Protein AF-A0A2W5AT85-F1 (afdb_monomer)

Secondary structure (DSSP, 8-state):
----S-HHHHHHHHHHHHHHHHHHHHHHHHHHHHHHHHHHHH--THHHHHHHHHHHHHHHHHHHHHHHHHHHHHHHHHHHHHHHHHHHHHHHHHS--

Organism: NCBI:txid43771

Nearest PDB structures (foldseek):
  6wa9-assembly1_N  TM=6.788E-01  e=8.605E-02  Chlamydia pneumoniae
  5j0k-assembly1_A  TM=7.301E-01  e=6.318E-01  synthetic cons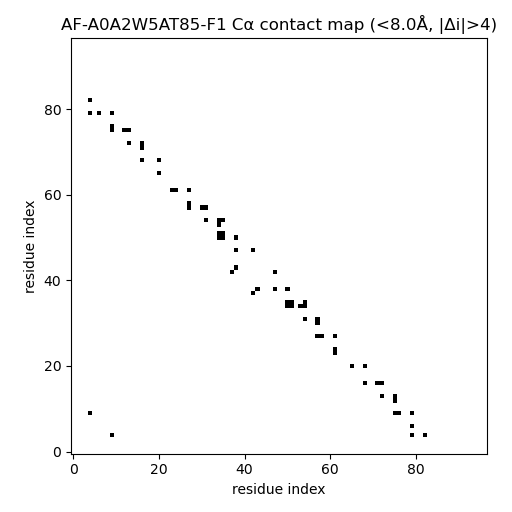truct
  6b87-assembly1_A-2  TM=6.054E-01  e=2.011E+00  synthetic construct

pLDDT: mean 76.64, std 12.98, range [38.84, 91.44]

Structure (mmCIF, N/CA/C/O backbone):
data_AF-A0A2W5AT85-F1
#
_entry.id   AF-A0A2W5AT85-F1
#
loop_
_atom_site.group_PDB
_atom_site.id
_atom_site.type_symbol
_atom_site.label_atom_id
_atom_site.label_alt_id
_atom_site.label_comp_id
_atom_site.label_asym_id
_atom_site.label_entity_id
_atom_site.label_seq_id
_atom_site.pdbx_PDB_ins_code
_atom_site.Cartn_x
_atom_site.Cartn_y
_atom_site.Cartn_z
_atom_site.occupancy
_atom_site.B_iso_or_equiv
_atom_site.auth_seq_id
_atom_site.auth_comp_id
_atom_site.auth_asym_id
_atom_site.auth_atom_id
_atom_site.pdbx_PDB_model_num
ATOM 1 N N . MET A 1 1 ? 24.797 12.644 -26.470 1.00 38.84 1 MET A N 1
ATOM 2 C CA . MET A 1 1 ? 24.939 11.494 -25.555 1.00 38.84 1 MET A CA 1
ATOM 3 C C . MET A 1 1 ? 23.998 11.728 -24.384 1.00 38.84 1 MET A C 1
ATOM 5 O O . MET A 1 1 ? 24.442 12.106 -23.311 1.00 38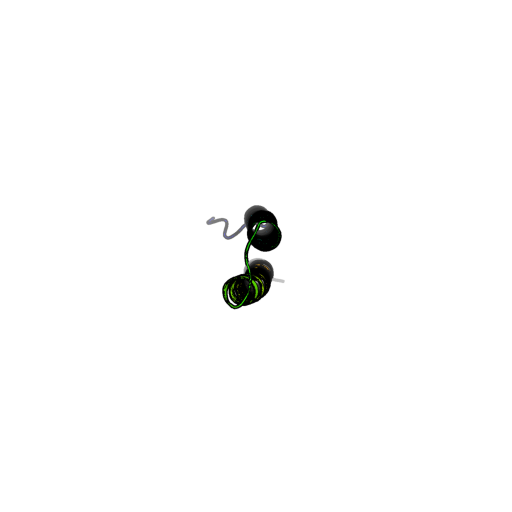.84 1 MET A O 1
ATOM 9 N N . ALA A 1 2 ? 22.686 11.644 -24.617 1.00 40.38 2 ALA A N 1
ATOM 10 C CA . ALA A 1 2 ? 21.741 11.614 -23.509 1.00 40.38 2 ALA A CA 1
ATOM 11 C C . ALA A 1 2 ? 21.804 10.183 -22.982 1.00 40.38 2 ALA A C 1
ATOM 13 O O . ALA A 1 2 ? 21.358 9.272 -23.672 1.00 40.38 2 ALA A O 1
ATOM 14 N N . SER A 1 3 ? 22.472 9.975 -21.847 1.00 48.09 3 SER A N 1
ATOM 15 C CA . SER A 1 3 ? 22.461 8.690 -21.154 1.00 48.09 3 SER A CA 1
ATOM 16 C C . SER A 1 3 ? 21.043 8.474 -20.637 1.00 48.09 3 SER A C 1
ATOM 18 O O . SER A 1 3 ? 20.689 8.918 -19.543 1.00 48.09 3 SER A O 1
ATOM 20 N N . GLY A 1 4 ? 20.208 7.896 -21.499 1.00 52.03 4 GLY A N 1
ATOM 21 C CA . GLY A 1 4 ? 18.913 7.368 -21.123 1.00 52.03 4 GLY A CA 1
ATOM 22 C C . GLY A 1 4 ? 19.115 6.342 -20.018 1.00 52.03 4 GLY A C 1
ATOM 23 O O . GLY A 1 4 ? 20.104 5.618 -20.030 1.00 52.03 4 GLY A O 1
ATOM 24 N N . PHE A 1 5 ? 18.237 6.412 -19.021 1.00 62.69 5 PHE A N 1
ATOM 25 C CA . PHE A 1 5 ? 18.024 5.431 -17.961 1.00 62.69 5 PHE A CA 1
ATOM 26 C C . PHE A 1 5 ? 19.176 4.430 -17.749 1.00 62.69 5 PHE A C 1
ATOM 28 O O . PHE A 1 5 ? 19.220 3.356 -18.345 1.00 62.69 5 PHE A O 1
ATOM 35 N N . THR A 1 6 ? 20.143 4.808 -16.914 1.00 69.62 6 THR A N 1
ATOM 36 C CA . THR A 1 6 ? 21.240 3.913 -16.540 1.00 69.62 6 THR A CA 1
ATOM 37 C C . THR A 1 6 ? 20.718 2.839 -15.588 1.00 69.62 6 THR A C 1
ATOM 39 O O . THR A 1 6 ? 19.801 3.094 -14.813 1.00 69.62 6 THR A O 1
ATOM 42 N N . GLN A 1 7 ? 21.329 1.652 -15.590 1.00 69.56 7 GLN A N 1
ATOM 43 C CA . GLN A 1 7 ? 21.010 0.589 -14.624 1.00 69.56 7 GLN A CA 1
ATOM 44 C C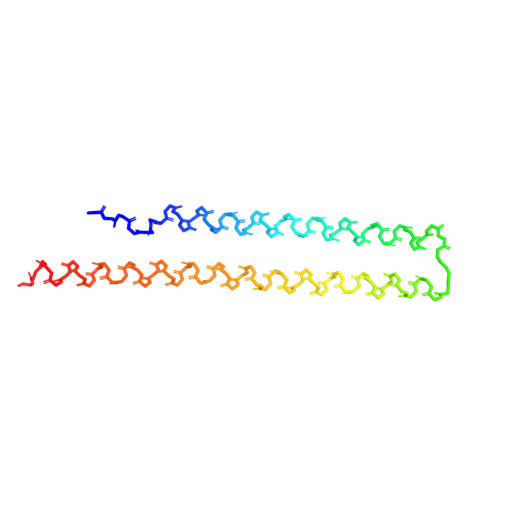 . GLN A 1 7 ? 21.009 1.108 -13.172 1.00 69.56 7 GLN A C 1
ATOM 46 O O . GLN A 1 7 ? 20.119 0.782 -12.403 1.00 69.56 7 GLN A O 1
ATOM 51 N N . SER A 1 8 ? 21.917 2.041 -12.858 1.00 75.44 8 SER A N 1
ATOM 52 C CA . SER A 1 8 ? 21.967 2.760 -11.577 1.00 75.44 8 SER A CA 1
ATOM 53 C C . SER A 1 8 ? 20.661 3.479 -11.223 1.00 75.44 8 SER A C 1
ATOM 55 O O . SER A 1 8 ? 20.249 3.449 -10.072 1.00 75.44 8 SER A O 1
ATOM 57 N N . LEU A 1 9 ? 20.001 4.122 -12.192 1.00 79.75 9 LEU A N 1
ATOM 58 C CA . LEU A 1 9 ? 18.727 4.810 -11.966 1.00 79.75 9 LEU A CA 1
ATOM 59 C C . LEU A 1 9 ? 17.570 3.813 -11.792 1.00 79.75 9 LEU A C 1
ATOM 61 O O . LEU A 1 9 ? 16.631 4.090 -11.051 1.00 79.75 9 LEU A O 1
ATOM 65 N N . ALA A 1 10 ? 17.641 2.653 -12.454 1.00 79.12 10 ALA A N 1
ATOM 66 C CA . ALA A 1 10 ? 16.693 1.557 -12.253 1.00 79.12 10 ALA A CA 1
ATOM 67 C C . ALA A 1 10 ? 16.796 0.984 -10.839 1.00 79.12 10 ALA A C 1
ATOM 69 O O . ALA A 1 10 ? 15.785 0.848 -10.156 1.00 79.12 10 ALA A O 1
ATOM 70 N N . ASP A 1 11 ? 18.025 0.719 -10.399 1.00 79.88 11 ASP A N 1
ATOM 71 C CA . ASP A 1 11 ? 18.322 0.184 -9.075 1.00 79.88 11 ASP A CA 1
ATOM 72 C C . ASP A 1 11 ? 17.913 1.183 -7.977 1.00 79.88 11 ASP A C 1
ATOM 74 O O . ASP A 1 11 ? 17.277 0.796 -6.998 1.00 79.88 11 ASP A O 1
ATOM 78 N N . GLU A 1 12 ? 18.188 2.482 -8.161 1.00 85.31 12 GLU A N 1
ATOM 79 C CA . GLU A 1 12 ? 17.725 3.548 -7.257 1.00 85.31 12 GLU A CA 1
ATOM 80 C C . GLU A 1 12 ? 16.195 3.606 -7.161 1.00 85.31 12 GLU A C 1
ATOM 82 O O . GLU A 1 12 ? 15.642 3.800 -6.076 1.00 85.31 12 GLU A O 1
ATOM 87 N N . LEU A 1 13 ? 15.497 3.430 -8.286 1.00 83.19 13 LEU A N 1
ATOM 88 C CA . LEU A 1 13 ? 14.042 3.484 -8.315 1.00 83.19 13 LEU A CA 1
ATOM 89 C C . LEU A 1 13 ? 13.416 2.243 -7.664 1.00 83.19 13 LEU A C 1
ATOM 91 O O . LEU A 1 13 ? 12.460 2.390 -6.906 1.00 83.19 13 LEU A O 1
ATOM 95 N N . ILE A 1 14 ? 13.978 1.052 -7.893 1.00 84.56 14 ILE A N 1
ATOM 96 C CA . ILE A 1 14 ? 13.574 -0.187 -7.209 1.00 84.56 14 ILE A CA 1
ATOM 97 C C . ILE A 1 14 ? 13.793 -0.048 -5.699 1.00 84.56 14 ILE A C 1
ATOM 99 O O . ILE A 1 14 ? 12.858 -0.264 -4.933 1.00 84.56 14 ILE A O 1
ATOM 103 N N . ALA A 1 15 ? 14.967 0.420 -5.266 1.00 86.19 15 ALA A N 1
ATOM 104 C CA . ALA A 1 15 ? 15.248 0.649 -3.849 1.00 86.19 15 ALA A CA 1
ATOM 105 C C . ALA A 1 15 ? 14.270 1.659 -3.215 1.00 86.19 15 ALA A C 1
ATOM 107 O O . ALA A 1 15 ? 13.844 1.499 -2.070 1.00 86.19 15 ALA A O 1
ATOM 108 N N . GLY A 1 16 ? 13.865 2.693 -3.962 1.00 87.31 16 GLY A N 1
ATOM 109 C CA . GLY A 1 16 ? 12.833 3.637 -3.529 1.00 87.31 16 GLY A CA 1
ATOM 110 C C . GLY A 1 16 ? 11.450 2.994 -3.369 1.00 87.31 16 GLY A C 1
ATOM 111 O O . GLY A 1 16 ? 10.726 3.311 -2.418 1.00 87.31 16 GLY A O 1
ATOM 112 N N . VAL A 1 17 ? 11.082 2.075 -4.265 1.00 86.19 17 VAL A N 1
ATOM 113 C CA . VAL A 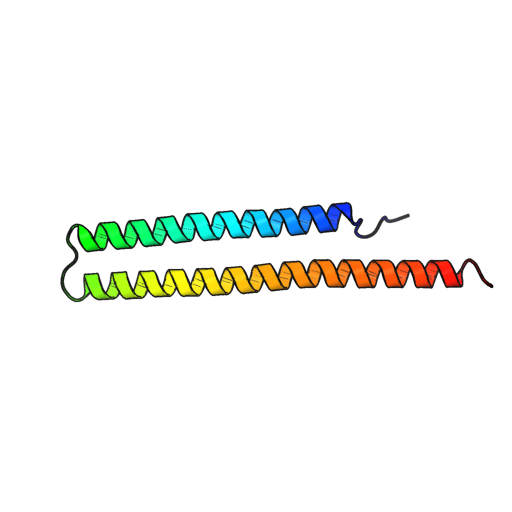1 17 ? 9.828 1.315 -4.168 1.00 86.19 17 VAL A CA 1
ATOM 114 C C . VAL A 1 17 ? 9.853 0.369 -2.966 1.00 86.19 17 VAL A C 1
ATOM 116 O O . VAL A 1 17 ? 8.903 0.383 -2.182 1.00 86.19 17 VAL A O 1
ATOM 119 N N . GLU A 1 18 ? 10.948 -0.360 -2.750 1.00 86.75 18 GLU A N 1
ATOM 120 C CA . GLU A 1 18 ? 11.126 -1.238 -1.585 1.00 86.75 18 GLU A CA 1
ATOM 121 C C . GLU A 1 18 ? 11.045 -0.446 -0.273 1.00 86.75 18 GLU A C 1
ATOM 123 O O . GLU A 1 18 ? 10.280 -0.797 0.626 1.00 86.75 18 GLU A O 1
ATOM 128 N N . SER A 1 19 ? 11.736 0.695 -0.194 1.00 91.44 19 SER A N 1
ATOM 129 C CA . SER A 1 19 ? 11.675 1.589 0.968 1.00 91.44 19 SER A CA 1
ATOM 130 C C . SER A 1 19 ? 10.254 2.104 1.239 1.00 91.44 19 SER A C 1
ATOM 132 O O . SER A 1 19 ? 9.802 2.168 2.387 1.00 91.44 19 SER A O 1
ATOM 134 N N . THR A 1 20 ? 9.507 2.432 0.180 1.00 84.06 20 THR A N 1
ATOM 135 C CA . THR A 1 20 ? 8.098 2.840 0.289 1.00 84.06 20 THR A CA 1
ATOM 136 C C . THR A 1 20 ? 7.235 1.694 0.811 1.00 84.06 20 THR A C 1
ATOM 138 O O . THR A 1 20 ? 6.386 1.908 1.676 1.00 84.06 20 THR A O 1
ATOM 141 N N . LYS A 1 21 ? 7.474 0.473 0.325 1.00 85.62 21 LYS A N 1
ATOM 142 C CA . LYS A 1 21 ? 6.772 -0.743 0.736 1.00 85.62 21 LYS A CA 1
ATOM 143 C C . LYS A 1 21 ? 6.955 -1.018 2.226 1.00 85.62 21 LYS A C 1
ATOM 145 O O . LYS A 1 21 ? 5.977 -1.229 2.941 1.00 85.62 21 LYS A O 1
ATOM 150 N N . GLU A 1 22 ? 8.193 -0.948 2.708 1.00 87.38 22 GLU A N 1
ATOM 151 C CA . GLU A 1 22 ? 8.517 -1.095 4.129 1.00 87.38 22 GLU A CA 1
ATOM 152 C C . GLU A 1 22 ? 7.825 -0.026 4.983 1.00 87.38 22 GLU A C 1
ATOM 154 O O . GLU A 1 22 ? 7.206 -0.354 5.996 1.00 87.38 22 GLU A O 1
ATOM 159 N N . ASN A 1 23 ? 7.860 1.242 4.556 1.00 89.38 23 ASN A N 1
ATOM 160 C CA . ASN A 1 23 ? 7.219 2.339 5.285 1.00 89.38 23 ASN A CA 1
ATOM 161 C C . ASN A 1 23 ? 5.696 2.161 5.377 1.00 89.38 23 ASN A C 1
ATOM 163 O O . ASN A 1 23 ? 5.116 2.299 6.455 1.00 89.38 23 ASN A O 1
ATOM 167 N N . VAL A 1 24 ? 5.051 1.828 4.256 1.00 84.19 24 VAL A N 1
ATOM 168 C CA . VAL A 1 24 ? 3.603 1.601 4.190 1.00 84.19 24 VAL A CA 1
ATOM 169 C C . VAL A 1 24 ? 3.198 0.436 5.088 1.00 84.19 24 VAL A C 1
ATOM 171 O O . VAL A 1 24 ? 2.258 0.580 5.869 1.00 84.19 24 VAL A O 1
ATOM 174 N N . ASN A 1 25 ? 3.927 -0.680 5.037 1.00 86.56 25 ASN A N 1
A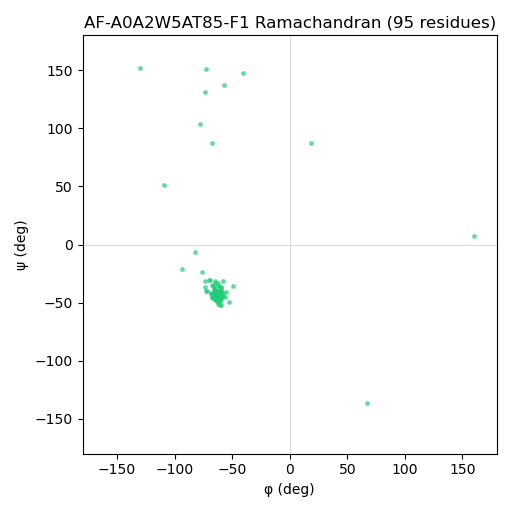TOM 175 C CA . ASN A 1 25 ? 3.645 -1.837 5.884 1.00 86.56 25 ASN A CA 1
ATOM 176 C C . ASN A 1 25 ? 3.824 -1.503 7.372 1.00 86.56 25 ASN A C 1
ATOM 178 O O . ASN A 1 25 ? 2.936 -1.803 8.166 1.00 86.56 25 ASN A O 1
ATOM 182 N N . ALA A 1 26 ? 4.899 -0.803 7.747 1.00 87.69 26 ALA A N 1
ATOM 183 C CA . ALA A 1 26 ? 5.135 -0.403 9.135 1.00 87.69 26 ALA A CA 1
ATOM 184 C C . ALA A 1 26 ? 4.020 0.505 9.684 1.00 87.69 26 ALA A C 1
ATOM 186 O O . ALA A 1 26 ? 3.507 0.270 10.779 1.00 87.69 26 ALA A O 1
ATOM 187 N N . ARG A 1 27 ? 3.596 1.516 8.911 1.00 85.56 27 ARG A N 1
ATOM 188 C CA . ARG A 1 27 ? 2.491 2.411 9.304 1.00 85.56 27 ARG A CA 1
ATOM 189 C C . ARG A 1 27 ? 1.147 1.686 9.333 1.00 85.56 27 ARG A C 1
ATOM 191 O O . ARG A 1 27 ? 0.304 1.979 10.180 1.00 85.56 27 ARG A O 1
ATOM 198 N N . GLY A 1 28 ? 0.951 0.732 8.428 1.00 84.56 28 GLY A N 1
ATOM 199 C CA . GLY A 1 28 ? -0.203 -0.156 8.410 1.00 84.56 28 GLY A CA 1
ATOM 200 C C . GLY A 1 28 ? -0.317 -0.992 9.681 1.00 84.56 28 GLY A C 1
ATOM 201 O O . GLY A 1 28 ? -1.348 -0.961 10.350 1.00 84.56 28 GLY A O 1
ATOM 202 N N . GLU A 1 29 ? 0.765 -1.672 10.060 1.00 88.00 29 GLU A N 1
ATOM 203 C CA . GLU A 1 29 ? 0.835 -2.455 11.297 1.00 88.00 29 GLU A CA 1
ATOM 204 C C . GLU A 1 29 ? 0.617 -1.602 12.548 1.00 88.00 29 GLU A C 1
ATOM 206 O O . GLU A 1 29 ? -0.073 -2.031 13.474 1.00 88.00 29 GLU A O 1
ATOM 211 N N . GLU A 1 30 ? 1.201 -0.401 12.598 1.00 89.12 30 GLU A N 1
ATOM 212 C CA . GLU A 1 30 ? 0.987 0.542 13.698 1.00 89.12 30 GLU A CA 1
ATOM 213 C C . GLU A 1 30 ? -0.492 0.924 13.812 1.00 89.12 30 GLU A C 1
ATOM 215 O O . GLU A 1 30 ? -1.066 0.844 14.897 1.00 89.12 30 GLU A O 1
ATOM 220 N N . THR A 1 31 ? -1.132 1.244 12.685 1.00 84.69 31 THR A N 1
ATOM 221 C CA . THR A 1 31 ? -2.552 1.615 12.654 1.00 84.69 31 THR A CA 1
ATOM 222 C C . THR A 1 31 ? -3.432 0.461 13.136 1.00 84.69 31 THR A C 1
ATOM 224 O O . THR A 1 31 ? -4.290 0.672 13.991 1.00 84.69 31 THR A O 1
ATOM 227 N N . ILE A 1 32 ? -3.187 -0.770 12.669 1.00 86.94 32 ILE A N 1
ATOM 228 C CA . ILE A 1 32 ? -3.918 -1.967 13.121 1.00 86.94 32 ILE A CA 1
ATOM 229 C C . ILE A 1 32 ? -3.738 -2.172 14.632 1.00 86.94 32 ILE A C 1
ATOM 231 O O . ILE A 1 32 ? -4.713 -2.410 15.344 1.00 86.94 32 ILE A O 1
ATOM 235 N N . LYS A 1 33 ? -2.513 -2.021 15.156 1.00 86.12 33 LYS A N 1
ATOM 236 C CA . LYS A 1 33 ? -2.246 -2.114 16.602 1.00 86.12 33 LYS A CA 1
ATOM 237 C C . LYS A 1 33 ? -2.988 -1.041 17.395 1.00 86.12 33 LYS A C 1
ATOM 239 O O . LYS A 1 33 ? -3.537 -1.358 18.447 1.00 86.12 33 LYS A O 1
ATOM 244 N N . THR A 1 34 ? -3.033 0.198 16.905 1.00 84.38 34 THR A N 1
ATOM 245 C CA . THR A 1 34 ? -3.796 1.281 17.541 1.00 84.38 34 THR A CA 1
ATOM 246 C C . THR A 1 34 ? -5.288 0.966 17.559 1.00 84.38 34 THR A C 1
ATOM 248 O O . THR A 1 34 ? -5.922 1.094 18.605 1.00 84.38 34 THR A O 1
ATOM 251 N N . VAL A 1 35 ? -5.852 0.500 16.441 1.00 83.12 35 VAL A N 1
ATOM 252 C CA . VAL A 1 35 ? -7.268 0.110 16.369 1.00 83.12 35 VAL A CA 1
ATOM 253 C C . VAL A 1 35 ? -7.561 -1.042 17.337 1.00 83.12 35 VAL A C 1
ATOM 255 O O . VAL A 1 35 ? -8.526 -0.973 18.102 1.00 83.12 35 VAL A O 1
ATOM 258 N N . ALA A 1 36 ? -6.690 -2.052 17.399 1.00 81.19 36 ALA A N 1
ATOM 259 C CA . ALA A 1 36 ? -6.811 -3.160 18.343 1.00 81.19 36 ALA A CA 1
ATOM 260 C C . ALA A 1 36 ? -6.727 -2.697 19.810 1.00 81.19 36 ALA A C 1
ATOM 262 O O . ALA A 1 36 ? -7.543 -3.123 20.629 1.00 81.19 36 ALA A O 1
ATOM 263 N N . GLN A 1 37 ? -5.798 -1.798 20.156 1.00 80.44 37 GLN A N 1
ATOM 264 C CA . GLN A 1 37 ? -5.697 -1.224 21.505 1.00 80.44 37 GLN A CA 1
ATOM 265 C C . GLN A 1 37 ? -6.972 -0.485 21.902 1.00 80.44 37 GLN A C 1
ATOM 267 O O . GLN A 1 37 ? -7.559 -0.813 22.929 1.00 80.44 37 GLN A O 1
ATOM 272 N N . VAL A 1 38 ? -7.451 0.437 21.062 1.00 74.81 38 VAL A N 1
ATOM 273 C CA . VAL A 1 38 ? -8.677 1.204 21.340 1.00 74.81 38 VAL A CA 1
ATOM 274 C C . VAL A 1 38 ? -9.882 0.271 21.494 1.00 74.81 38 VAL A C 1
ATOM 276 O O . VAL A 1 38 ? -10.716 0.475 22.374 1.00 74.81 38 VAL A O 1
ATOM 279 N N . THR A 1 39 ? -9.944 -0.799 20.696 1.00 76.50 39 THR A N 1
ATOM 280 C CA . THR A 1 39 ? -10.996 -1.820 20.809 1.00 76.50 39 THR A CA 1
ATOM 281 C C . THR A 1 39 ? -10.936 -2.550 22.148 1.00 76.50 39 THR A C 1
ATOM 283 O O . THR A 1 39 ? -11.951 -2.674 22.832 1.00 76.50 39 THR A O 1
ATOM 286 N N . THR A 1 40 ? -9.739 -2.973 22.558 1.00 71.12 40 THR A N 1
ATOM 287 C CA . THR A 1 40 ? -9.514 -3.724 23.803 1.00 71.12 40 THR A CA 1
ATOM 288 C C . THR A 1 40 ? -9.737 -2.858 25.052 1.00 71.12 40 THR A C 1
ATOM 290 O O . THR A 1 40 ? -10.160 -3.367 26.088 1.00 71.12 40 THR A O 1
ATOM 293 N N . GLU A 1 41 ? -9.484 -1.549 24.962 1.00 75.75 41 GLU A N 1
ATOM 294 C CA . GLU A 1 41 ? -9.555 -0.601 26.082 1.00 75.75 41 GLU A CA 1
ATOM 295 C C . GLU A 1 41 ? -10.968 -0.086 26.402 1.00 75.75 41 GLU A C 1
ATOM 297 O O . GLU A 1 41 ? -11.150 0.568 27.431 1.00 75.75 41 GLU A O 1
ATOM 302 N N . GLY A 1 42 ? -11.993 -0.404 25.600 1.00 65.38 42 GLY A N 1
ATOM 303 C CA . GLY A 1 42 ? -13.363 -0.063 26.002 1.00 65.38 42 GLY A CA 1
ATOM 304 C C . GLY A 1 42 ? -14.442 0.010 24.928 1.00 65.38 42 GLY A C 1
ATOM 305 O O . GLY A 1 42 ? -15.554 0.427 25.260 1.00 65.38 42 GLY A O 1
ATOM 306 N N . LEU A 1 43 ? -14.180 -0.371 23.673 1.00 75.69 43 LEU A N 1
ATOM 307 C CA . LEU A 1 43 ? -15.257 -0.430 22.680 1.00 75.69 43 LEU A CA 1
ATOM 308 C C . LEU A 1 43 ? -16.160 -1.641 22.956 1.00 75.69 43 LEU A C 1
ATOM 310 O O . LEU A 1 43 ? -15.694 -2.762 23.143 1.00 75.69 43 LEU A O 1
ATOM 314 N N . GLN A 1 44 ? -17.473 -1.415 22.979 1.00 72.69 44 GLN A N 1
ATOM 315 C CA . GLN A 1 44 ? -18.489 -2.465 23.092 1.00 72.69 44 GLN A CA 1
ATOM 316 C C . GLN A 1 44 ? -19.552 -2.282 22.006 1.00 72.69 44 GLN A C 1
ATOM 318 O O . GLN A 1 44 ? -19.820 -1.161 21.571 1.00 72.69 44 GLN A O 1
ATOM 323 N N . GLY A 1 45 ? -20.183 -3.381 21.589 1.00 74.56 45 GLY A N 1
ATOM 324 C CA . GLY A 1 45 ? -21.270 -3.355 20.606 1.00 74.56 45 GLY A CA 1
ATOM 325 C C . GLY A 1 45 ? -20.808 -2.921 19.211 1.00 74.56 45 GLY A C 1
ATOM 326 O O . GLY A 1 45 ? -19.768 -3.368 18.733 1.00 74.56 45 GLY A O 1
ATOM 327 N N . GLU A 1 46 ? -21.583 -2.052 18.558 1.00 78.44 46 GLU A N 1
ATOM 328 C CA . GLU A 1 46 ? -21.356 -1.620 17.167 1.00 78.44 46 GLU A CA 1
ATOM 329 C C . GLU A 1 46 ? -19.983 -0.969 16.938 1.00 78.44 46 GLU A C 1
ATOM 331 O O . GLU A 1 46 ? -19.398 -1.141 15.874 1.00 78.44 46 GLU A O 1
ATOM 336 N N . SER A 1 47 ? -19.420 -0.284 17.938 1.00 76.62 47 SER A N 1
ATOM 337 C CA . SER A 1 47 ? -18.107 0.357 17.799 1.00 76.62 47 SER A CA 1
ATOM 338 C C . SER A 1 47 ? -16.952 -0.646 17.728 1.00 76.62 47 SER A C 1
ATOM 340 O O . SER A 1 47 ? -15.950 -0.362 17.081 1.00 76.62 47 SER A O 1
ATOM 342 N N . ALA A 1 48 ? -17.079 -1.810 18.376 1.00 77.94 48 ALA A N 1
ATOM 343 C CA . ALA A 1 48 ? -16.072 -2.869 18.283 1.00 77.94 48 ALA A CA 1
ATOM 344 C C . ALA A 1 48 ? -16.106 -3.540 16.901 1.00 77.94 48 ALA A C 1
ATOM 346 O O . ALA A 1 48 ? -15.057 -3.769 16.310 1.00 77.94 48 ALA A O 1
ATOM 347 N N . LEU A 1 49 ? -17.310 -3.760 16.357 1.00 79.94 49 LEU A N 1
ATOM 348 C CA . LEU A 1 49 ? -17.495 -4.265 14.992 1.00 79.94 49 LEU A CA 1
ATOM 349 C C . LEU A 1 49 ? -16.941 -3.281 13.953 1.00 79.94 49 LEU A C 1
ATOM 351 O O . LEU A 1 49 ? -16.203 -3.680 13.062 1.00 79.94 49 LEU A O 1
ATOM 355 N N . ALA A 1 50 ? -17.207 -1.981 14.116 1.00 82.62 50 ALA A N 1
ATOM 356 C CA . ALA A 1 50 ? -16.664 -0.953 13.230 1.00 82.62 50 ALA A CA 1
ATOM 357 C C . ALA A 1 50 ? -15.124 -0.878 13.271 1.00 82.62 50 ALA A C 1
ATOM 359 O O . ALA A 1 50 ? -14.492 -0.570 12.263 1.00 82.62 50 ALA A O 1
ATOM 360 N N . ALA A 1 51 ? -14.508 -1.153 14.424 1.00 81.88 51 ALA A N 1
ATOM 361 C CA . ALA A 1 51 ? -13.054 -1.195 14.559 1.00 81.88 51 ALA A CA 1
ATOM 362 C C . ALA A 1 51 ? -12.438 -2.451 13.911 1.00 81.88 51 ALA A C 1
ATOM 364 O O . ALA A 1 51 ? -11.368 -2.374 13.301 1.00 81.88 51 ALA A O 1
ATOM 365 N N . GLU A 1 52 ? -13.118 -3.593 13.996 1.00 80.88 52 GLU A N 1
ATOM 366 C CA . GLU A 1 52 ? -12.741 -4.818 13.282 1.00 80.88 52 GLU A CA 1
ATOM 367 C C . GLU A 1 52 ? -12.843 -4.621 11.759 1.00 80.88 52 GLU A C 1
ATOM 369 O O . GLU A 1 52 ? -11.874 -4.869 11.039 1.00 80.88 52 GLU A O 1
ATOM 374 N N . ASP A 1 53 ? -13.953 -4.051 11.280 1.00 85.75 53 ASP A N 1
ATOM 375 C CA . ASP A 1 53 ? -14.150 -3.701 9.868 1.00 85.75 53 ASP A CA 1
ATOM 376 C C . ASP A 1 53 ? -13.065 -2.739 9.363 1.0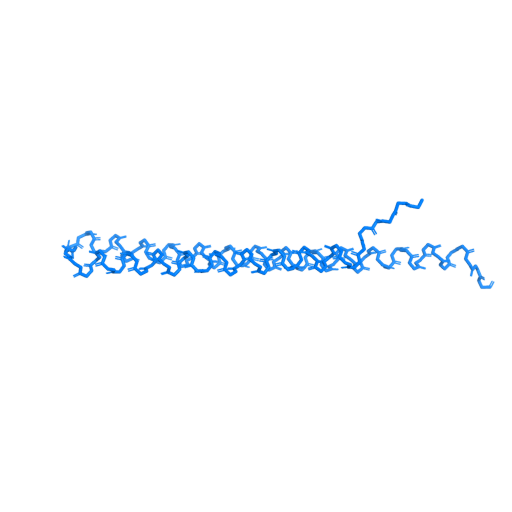0 85.75 53 ASP A C 1
ATOM 378 O O . ASP A 1 53 ? -12.483 -2.952 8.296 1.00 85.75 53 ASP A O 1
ATOM 382 N N . LEU A 1 54 ? -12.735 -1.710 10.153 1.00 85.00 54 LEU A N 1
ATOM 383 C CA . LEU A 1 54 ? -11.668 -0.766 9.824 1.00 85.00 54 LEU A CA 1
ATOM 384 C C . LEU A 1 54 ? -10.300 -1.460 9.745 1.00 85.00 54 LEU A C 1
ATOM 386 O O . LEU A 1 54 ? -9.509 -1.157 8.852 1.00 85.00 54 LEU A O 1
ATOM 390 N N . SER A 1 55 ? -10.018 -2.404 10.645 1.00 85.56 55 SER A N 1
ATOM 391 C CA . SER A 1 55 ? -8.770 -3.180 10.623 1.00 85.56 55 SER A CA 1
ATOM 392 C C . SER A 1 55 ? -8.649 -3.990 9.330 1.00 85.56 55 SER A C 1
ATOM 394 O O . SER A 1 55 ? -7.613 -3.938 8.666 1.00 85.56 55 SER A O 1
ATOM 396 N N . HIS A 1 56 ? -9.725 -4.653 8.906 1.00 86.75 56 HIS A N 1
ATOM 397 C CA . HIS A 1 56 ? -9.757 -5.381 7.637 1.00 86.75 56 HIS A CA 1
ATOM 398 C C . HIS A 1 56 ? -9.662 -4.468 6.407 1.00 86.75 56 HIS A C 1
ATOM 400 O O . HIS A 1 56 ? -9.034 -4.828 5.406 1.00 86.75 56 HIS A O 1
ATOM 406 N N . GLU A 1 57 ? -10.251 -3.272 6.453 1.00 88.38 57 GLU A N 1
ATOM 407 C CA . GLU A 1 57 ? -10.113 -2.284 5.380 1.00 88.38 57 GLU A CA 1
ATOM 408 C C . GLU A 1 57 ? -8.663 -1.792 5.246 1.00 88.38 57 GLU A C 1
ATOM 410 O O . GLU A 1 57 ? -8.152 -1.659 4.126 1.00 88.38 57 GLU A O 1
ATOM 415 N N . ILE A 1 58 ? -7.968 -1.597 6.373 1.00 86.12 58 ILE A N 1
ATOM 416 C CA . ILE A 1 58 ? -6.539 -1.265 6.394 1.00 86.12 58 ILE A CA 1
ATOM 417 C C . ILE A 1 58 ? -5.725 -2.399 5.763 1.00 86.12 58 ILE A C 1
ATOM 419 O O . ILE A 1 58 ? -4.946 -2.138 4.847 1.00 86.12 58 ILE A O 1
ATOM 423 N N . GLU A 1 59 ? -5.938 -3.654 6.169 1.00 88.00 59 GLU A N 1
ATOM 424 C CA . GLU A 1 59 ? -5.252 -4.822 5.591 1.00 88.00 59 GLU A CA 1
ATOM 425 C C . GLU A 1 59 ? -5.447 -4.910 4.072 1.00 88.00 59 GLU A C 1
ATOM 427 O O . GLU A 1 59 ? -4.490 -5.094 3.313 1.00 88.00 59 GLU A O 1
ATOM 432 N N . ARG A 1 60 ? -6.683 -4.711 3.602 1.00 88.88 60 ARG A N 1
ATOM 433 C CA . ARG A 1 60 ? -7.005 -4.718 2.172 1.00 88.88 60 ARG A CA 1
ATOM 434 C C . ARG A 1 60 ? -6.310 -3.585 1.423 1.00 88.88 60 ARG A C 1
ATOM 436 O O . ARG A 1 60 ? -5.818 -3.786 0.312 1.00 88.88 60 ARG A O 1
ATOM 443 N N . THR A 1 61 ? -6.267 -2.399 2.019 1.00 85.75 61 THR A N 1
ATOM 444 C CA . THR A 1 61 ? -5.601 -1.234 1.432 1.00 85.75 61 THR A CA 1
ATOM 445 C C . THR A 1 61 ? -4.097 -1.465 1.329 1.00 85.75 61 THR A C 1
ATOM 447 O O . THR A 1 61 ? -3.520 -1.215 0.272 1.00 85.75 61 THR A O 1
ATOM 450 N N . LEU A 1 62 ? -3.468 -2.020 2.368 1.00 87.81 62 LEU A N 1
ATOM 451 C CA . LEU A 1 62 ? -2.051 -2.393 2.348 1.00 87.81 62 LEU A CA 1
ATOM 452 C C . LEU A 1 62 ? -1.757 -3.429 1.262 1.00 87.81 62 LEU A C 1
ATOM 454 O O . LEU A 1 62 ? -0.782 -3.285 0.526 1.00 87.81 62 LEU A O 1
ATOM 458 N N . ALA A 1 63 ? -2.609 -4.445 1.110 1.00 86.25 63 ALA A N 1
ATOM 459 C CA . ALA A 1 63 ? -2.466 -5.435 0.045 1.00 86.25 63 ALA A CA 1
ATOM 460 C C . ALA A 1 63 ? -2.533 -4.790 -1.352 1.00 86.25 63 ALA A C 1
ATOM 462 O O . ALA A 1 63 ? -1.688 -5.074 -2.200 1.00 86.25 63 ALA A O 1
ATOM 463 N N . ASN A 1 64 ? -3.477 -3.869 -1.574 1.00 89.00 64 ASN A N 1
ATOM 464 C CA . ASN A 1 64 ? -3.603 -3.146 -2.842 1.00 89.00 64 ASN A CA 1
ATOM 465 C C . ASN A 1 64 ? -2.384 -2.259 -3.131 1.00 89.00 64 ASN A C 1
ATOM 467 O O . ASN A 1 64 ? -1.906 -2.224 -4.263 1.00 89.00 64 ASN A O 1
ATOM 471 N N . VAL A 1 65 ? -1.868 -1.545 -2.126 1.00 83.94 65 VAL A N 1
ATOM 472 C CA . VAL A 1 65 ? -0.664 -0.716 -2.291 1.00 83.94 65 VAL A CA 1
ATOM 473 C C . VAL A 1 65 ? 0.545 -1.590 -2.619 1.00 83.94 65 VAL A C 1
ATOM 475 O O . VAL A 1 65 ? 1.278 -1.276 -3.552 1.00 83.94 65 VAL A O 1
ATOM 478 N N . ASN A 1 66 ? 0.721 -2.714 -1.919 1.00 85.44 66 ASN A N 1
ATOM 479 C CA . ASN A 1 66 ? 1.790 -3.669 -2.209 1.00 85.44 66 ASN A CA 1
ATOM 480 C C . ASN A 1 66 ? 1.716 -4.205 -3.652 1.00 85.44 66 ASN A C 1
ATOM 482 O O . ASN A 1 66 ? 2.747 -4.278 -4.316 1.00 85.44 66 ASN A O 1
ATOM 486 N N . ASP A 1 67 ? 0.520 -4.527 -4.157 1.00 90.25 67 ASP A N 1
ATOM 487 C CA . ASP A 1 67 ? 0.325 -4.965 -5.548 1.00 90.25 67 ASP A CA 1
ATOM 488 C C . ASP A 1 67 ? 0.699 -3.863 -6.556 1.00 90.25 67 ASP A C 1
ATOM 490 O O . ASP A 1 67 ? 1.416 -4.115 -7.523 1.00 90.25 67 ASP A O 1
ATOM 494 N N . ILE A 1 68 ? 0.291 -2.613 -6.307 1.00 86.81 68 ILE A N 1
ATOM 495 C CA . ILE A 1 68 ? 0.662 -1.466 -7.155 1.00 86.81 68 ILE A CA 1
ATOM 496 C C . ILE A 1 68 ? 2.182 -1.277 -7.189 1.00 86.81 68 ILE A C 1
ATOM 498 O O . ILE A 1 68 ? 2.749 -1.108 -8.269 1.00 86.81 68 ILE A O 1
ATOM 502 N N . LEU A 1 69 ? 2.842 -1.317 -6.029 1.00 85.31 69 LEU A N 1
ATOM 503 C CA . LEU A 1 69 ? 4.292 -1.152 -5.929 1.00 85.31 69 LEU A CA 1
ATOM 504 C C . LEU A 1 69 ? 5.030 -2.272 -6.674 1.00 85.31 69 LEU A C 1
ATOM 506 O O . LEU A 1 69 ? 5.937 -1.985 -7.451 1.00 85.31 69 LEU A O 1
ATOM 510 N N . THR A 1 7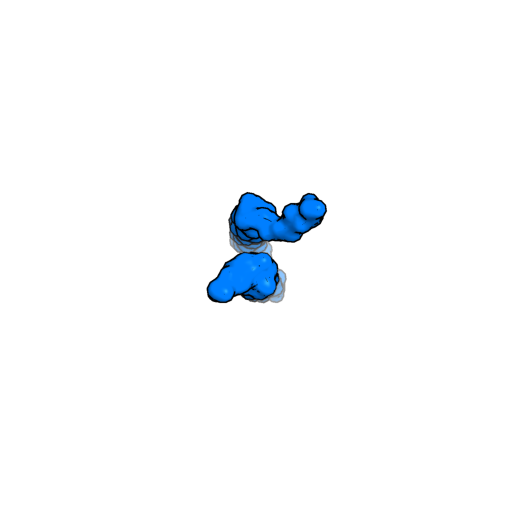0 ? 4.580 -3.522 -6.554 1.00 86.81 70 THR A N 1
ATOM 511 C CA . THR A 1 70 ? 5.168 -4.645 -7.298 1.00 86.81 70 THR A CA 1
ATOM 512 C C . THR A 1 70 ? 4.966 -4.532 -8.812 1.00 86.81 70 THR A C 1
ATOM 514 O O . THR A 1 70 ? 5.880 -4.833 -9.579 1.00 86.81 70 THR A O 1
ATOM 517 N N . ARG A 1 71 ? 3.819 -4.029 -9.285 1.00 88.81 71 ARG A N 1
ATOM 518 C CA . ARG A 1 71 ? 3.638 -3.726 -10.719 1.00 88.81 71 ARG A CA 1
ATOM 519 C C . ARG A 1 71 ? 4.563 -2.606 -11.191 1.00 88.81 71 ARG A C 1
ATOM 521 O O . ARG A 1 71 ? 5.009 -2.617 -12.339 1.00 88.81 71 ARG A O 1
ATOM 528 N N . TYR A 1 72 ? 4.851 -1.641 -10.319 1.00 82.81 72 TYR A N 1
ATOM 529 C CA . TYR A 1 72 ? 5.786 -0.562 -10.611 1.00 82.81 72 TYR A CA 1
ATOM 530 C C . TYR A 1 72 ? 7.220 -1.100 -10.738 1.00 82.81 72 TYR A C 1
ATOM 532 O O . TYR A 1 72 ? 7.868 -0.816 -11.740 1.00 82.81 72 TYR A O 1
ATOM 540 N N . GLU A 1 73 ? 7.672 -1.958 -9.814 1.00 84.31 73 GLU A N 1
ATOM 541 C CA . GLU A 1 73 ? 8.957 -2.681 -9.907 1.00 84.31 73 GLU A CA 1
ATOM 542 C C . GLU A 1 73 ? 9.088 -3.435 -11.239 1.00 84.31 73 GLU A C 1
ATOM 544 O O . GLU A 1 73 ? 10.075 -3.268 -11.953 1.00 84.31 73 GLU A O 1
ATOM 549 N N . GLN A 1 74 ? 8.066 -4.208 -11.621 1.00 85.31 74 GLN A N 1
ATOM 550 C CA . GLN A 1 74 ? 8.053 -4.942 -12.893 1.00 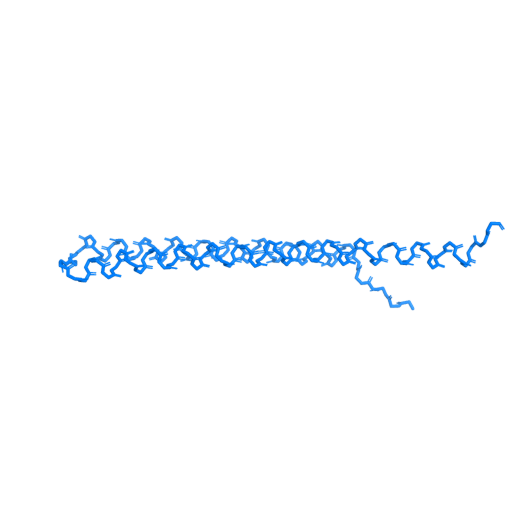85.31 74 GLN A CA 1
ATOM 551 C C . GLN A 1 74 ? 8.152 -4.006 -14.103 1.00 85.31 74 GLN A C 1
ATOM 553 O O . GLN A 1 74 ? 8.957 -4.241 -15.000 1.00 85.31 74 GLN A O 1
ATOM 558 N N . SER A 1 75 ? 7.396 -2.905 -14.098 1.00 83.62 75 SER A N 1
ATOM 559 C CA . SER A 1 75 ? 7.418 -1.918 -15.187 1.00 83.62 75 SER A CA 1
ATOM 560 C C . SER A 1 75 ? 8.792 -1.256 -15.340 1.00 83.62 75 SER A C 1
ATOM 562 O O . SER A 1 75 ? 9.223 -0.974 -16.457 1.00 83.62 75 SER A O 1
ATOM 564 N N . ILE A 1 76 ? 9.496 -1.016 -14.229 1.00 82.00 76 ILE A N 1
ATOM 565 C CA . ILE A 1 76 ? 10.856 -0.458 -14.227 1.00 82.00 76 ILE A CA 1
ATOM 566 C C . ILE A 1 76 ? 11.840 -1.441 -14.868 1.00 82.00 76 ILE A C 1
ATOM 568 O O . ILE A 1 76 ? 12.652 -1.039 -15.706 1.00 82.00 76 ILE A O 1
ATOM 572 N N . VAL A 1 77 ? 11.744 -2.723 -14.509 1.00 81.38 77 VAL A N 1
ATOM 573 C CA . VAL A 1 77 ? 12.575 -3.790 -15.082 1.00 81.38 77 VAL A CA 1
ATOM 574 C C . VAL A 1 77 ? 12.315 -3.928 -16.584 1.00 81.38 77 VAL A C 1
ATOM 576 O O . VAL A 1 77 ? 13.258 -3.843 -17.370 1.00 81.38 77 VAL A O 1
ATOM 579 N N . GLU A 1 78 ? 11.051 -4.042 -17.000 1.00 81.69 78 GLU A N 1
ATOM 580 C CA . GLU A 1 78 ? 10.665 -4.151 -18.414 1.00 81.69 78 GLU A CA 1
ATOM 581 C C . GLU A 1 78 ? 11.123 -2.939 -19.236 1.00 81.69 78 GLU A C 1
ATOM 583 O O . GLU A 1 78 ? 11.588 -3.078 -20.372 1.00 81.69 78 GLU A O 1
ATOM 588 N N . TYR A 1 79 ? 11.017 -1.732 -18.673 1.00 77.69 79 TYR A N 1
ATOM 589 C CA . TYR A 1 79 ? 11.507 -0.520 -19.321 1.00 77.69 79 TYR A CA 1
ATOM 590 C C . TYR A 1 79 ? 13.030 -0.566 -19.519 1.00 77.69 79 TYR A C 1
ATOM 592 O O . TYR A 1 79 ? 13.517 -0.267 -20.611 1.00 77.69 79 TYR A O 1
ATOM 600 N N . GLY A 1 80 ? 13.781 -0.995 -18.499 1.00 70.88 80 GLY A N 1
ATOM 601 C CA . GLY A 1 80 ? 15.234 -1.162 -18.580 1.00 70.88 80 GLY A CA 1
ATOM 602 C C . GLY A 1 80 ? 15.673 -2.223 -19.596 1.00 70.88 80 GLY A C 1
ATOM 603 O O . GLY A 1 80 ? 16.610 -1.996 -20.365 1.00 70.88 80 GLY A O 1
ATOM 604 N N . GLU A 1 81 ? 14.990 -3.368 -19.652 1.00 72.00 81 GLU A N 1
ATOM 605 C CA . GLU A 1 81 ? 15.279 -4.438 -20.616 1.00 72.00 81 GLU A CA 1
ATOM 606 C C . GLU A 1 81 ? 15.024 -4.000 -22.065 1.00 72.00 81 GLU A C 1
ATOM 608 O O . GLU A 1 81 ? 15.882 -4.193 -22.934 1.00 72.00 81 GLU A O 1
ATOM 613 N N . ASN A 1 82 ? 13.885 -3.349 -22.326 1.00 68.88 82 ASN A N 1
ATOM 614 C CA . ASN A 1 82 ? 13.538 -2.841 -23.654 1.00 68.88 82 ASN A CA 1
ATOM 615 C C . ASN A 1 82 ? 14.485 -1.726 -24.118 1.00 68.88 82 ASN A C 1
ATOM 617 O O . ASN A 1 82 ? 14.867 -1.687 -25.291 1.00 68.88 82 ASN A O 1
ATOM 621 N N . PHE A 1 83 ? 14.906 -0.848 -23.204 1.00 65.06 83 PHE A N 1
ATOM 622 C CA . PHE A 1 83 ? 15.888 0.196 -23.496 1.00 65.06 83 PHE A CA 1
ATOM 623 C C . PHE A 1 83 ? 17.245 -0.410 -23.895 1.00 65.06 83 PHE A C 1
ATOM 625 O O . PHE A 1 83 ? 17.785 -0.091 -24.956 1.00 65.06 83 PHE A O 1
ATOM 632 N N . ASN A 1 84 ? 17.745 -1.377 -23.117 1.00 63.66 84 ASN A N 1
ATOM 633 C CA . ASN A 1 84 ? 18.989 -2.093 -23.415 1.00 63.66 84 ASN A CA 1
ATOM 634 C C . ASN A 1 84 ? 18.932 -2.872 -24.743 1.00 63.66 84 ASN A C 1
ATOM 636 O O . ASN A 1 84 ? 19.934 -2.961 -25.457 1.00 63.66 84 ASN A O 1
ATOM 640 N N . ALA A 1 85 ? 17.778 -3.447 -25.093 1.00 64.50 85 ALA A N 1
ATOM 641 C CA . ALA A 1 85 ? 17.581 -4.130 -26.370 1.00 64.50 85 ALA A CA 1
ATOM 642 C C . ALA A 1 85 ? 17.606 -3.154 -27.561 1.00 64.50 85 ALA A C 1
ATOM 644 O O . ALA A 1 85 ? 18.255 -3.438 -28.572 1.00 64.50 85 ALA A O 1
ATOM 645 N N . GLY A 1 86 ? 16.953 -1.995 -27.432 1.00 60.22 86 GLY A N 1
ATOM 646 C CA . GLY A 1 86 ? 16.952 -0.934 -28.443 1.00 60.22 86 GLY A CA 1
ATOM 647 C C . GLY A 1 86 ? 18.346 -0.362 -28.708 1.00 60.22 86 GLY A C 1
ATOM 648 O O . GLY A 1 86 ? 18.748 -0.251 -29.868 1.00 60.22 86 GLY A O 1
ATOM 649 N N . ASP A 1 87 ? 19.122 -0.101 -27.653 1.00 60.25 87 ASP A N 1
ATOM 650 C CA . ASP A 1 87 ? 20.503 0.385 -27.764 1.00 60.25 87 ASP A CA 1
ATOM 651 C C . ASP A 1 87 ? 21.438 -0.656 -28.397 1.00 60.25 87 ASP A C 1
ATOM 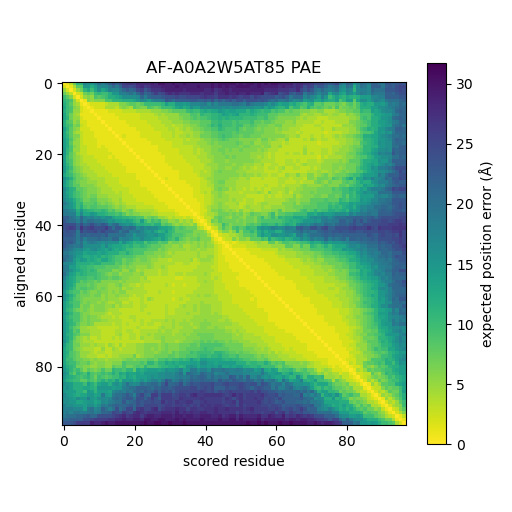653 O O . ASP A 1 87 ? 22.248 -0.320 -29.264 1.00 60.25 87 ASP A O 1
ATOM 657 N N . ARG A 1 88 ? 21.302 -1.943 -28.042 1.00 57.03 88 ARG A N 1
ATOM 658 C CA . ARG A 1 88 ? 22.053 -3.029 -28.700 1.00 57.03 88 ARG A CA 1
ATOM 659 C C . ARG A 1 88 ? 21.704 -3.150 -30.180 1.00 57.03 88 ARG A C 1
ATOM 661 O O . ARG A 1 88 ? 22.599 -3.364 -30.995 1.00 57.03 88 ARG A O 1
ATOM 668 N N . CYS A 1 89 ? 20.428 -3.000 -30.533 1.00 57.22 89 CYS A N 1
ATOM 669 C CA . CYS A 1 89 ? 19.981 -3.062 -31.920 1.00 57.22 89 CYS A CA 1
ATOM 670 C C . CYS A 1 89 ? 20.488 -1.853 -32.725 1.00 57.22 89 CYS A C 1
ATOM 672 O O . CYS A 1 89 ? 20.986 -2.026 -33.835 1.00 57.22 89 CYS A O 1
ATOM 674 N N . GLY A 1 90 ? 20.449 -0.649 -32.145 1.00 56.44 90 GLY A N 1
ATOM 675 C CA . GLY A 1 90 ? 21.017 0.560 -32.746 1.00 56.44 90 GLY A CA 1
ATOM 676 C C . GLY A 1 90 ? 22.539 0.486 -32.914 1.00 56.44 90 GLY A C 1
ATOM 677 O O . GLY A 1 90 ? 23.063 0.861 -33.962 1.00 56.44 90 GLY A O 1
ATOM 678 N N . ALA A 1 91 ? 23.256 -0.069 -31.933 1.00 56.09 91 ALA A N 1
ATOM 679 C CA . ALA A 1 91 ? 24.701 -0.286 -32.014 1.00 56.09 91 ALA A CA 1
ATOM 680 C C . ALA A 1 91 ? 25.081 -1.337 -33.074 1.00 56.09 91 ALA A C 1
ATOM 682 O O . ALA A 1 91 ? 26.015 -1.115 -33.845 1.00 56.09 91 ALA A O 1
ATOM 683 N N . ALA A 1 92 ? 24.337 -2.444 -33.171 1.00 55.16 92 ALA A N 1
ATOM 684 C CA . ALA A 1 92 ? 24.555 -3.476 -34.189 1.00 55.16 92 ALA A CA 1
ATOM 685 C C . ALA A 1 92 ? 24.300 -2.964 -35.619 1.00 55.16 92 ALA A C 1
ATOM 687 O O . ALA A 1 92 ? 24.959 -3.395 -36.560 1.00 55.16 92 ALA A O 1
ATOM 688 N N . GLN A 1 93 ? 23.380 -2.011 -35.789 1.00 53.16 93 GLN A N 1
ATOM 689 C CA . GLN A 1 93 ? 23.076 -1.408 -37.089 1.00 53.16 93 GLN A CA 1
ATOM 690 C C . GLN A 1 93 ? 24.138 -0.391 -37.547 1.00 53.16 93 GLN A C 1
ATOM 692 O O . GLN A 1 93 ? 24.282 -0.154 -38.745 1.00 53.16 93 GLN A O 1
ATOM 697 N N . LEU A 1 94 ? 24.894 0.190 -36.609 1.00 53.53 94 LEU A N 1
ATOM 698 C CA . LEU A 1 94 ? 25.975 1.148 -36.878 1.00 53.53 94 LEU A CA 1
ATOM 699 C C . LEU A 1 94 ? 27.365 0.493 -36.980 1.00 53.53 94 LEU A C 1
ATOM 701 O O . LEU A 1 94 ? 28.263 1.077 -37.582 1.00 53.53 94 LEU A O 1
ATOM 705 N N . GLY A 1 95 ? 27.550 -0.706 -36.423 1.00 49.78 95 GLY A N 1
ATOM 706 C CA . GLY A 1 95 ? 28.794 -1.483 -36.473 1.00 49.78 95 GLY A CA 1
ATOM 707 C C . GLY A 1 95 ? 28.687 -2.717 -37.365 1.00 49.78 95 GLY A C 1
ATOM 708 O O . GLY A 1 95 ? 28.967 -3.810 -36.886 1.00 49.78 95 GLY A O 1
ATOM 709 N N . GLY A 1 96 ? 28.224 -2.532 -38.608 1.00 46.22 96 GLY A N 1
ATOM 710 C CA . GLY A 1 96 ? 27.871 -3.592 -39.559 1.00 46.22 96 GLY A CA 1
ATOM 711 C C . GLY A 1 96 ? 28.813 -4.803 -39.605 1.00 46.22 96 GLY A C 1
ATOM 712 O O . GLY A 1 96 ? 30.020 -4.684 -39.401 1.00 46.22 96 GLY A O 1
ATOM 713 N N . CYS A 1 97 ? 28.209 -5.960 -39.887 1.00 44.34 97 CYS A N 1
ATOM 714 C CA . CYS A 1 97 ? 28.885 -7.209 -40.234 1.00 44.34 97 CYS A CA 1
ATOM 715 C C . CYS A 1 97 ? 29.926 -7.025 -41.346 1.00 44.34 97 CYS A C 1
ATOM 717 O O . CYS A 1 97 ? 29.623 -6.278 -42.308 1.00 44.34 97 CYS A O 1
#

Sequence (97 aa):
MASGFTQSLADELIAGVESTKENVNARGEETIKTVAQVTTEGLQGESALAAEDLSHEIERTLANVNDILTRYEQSIVEYGENFNAGDRCGAAQLGGC

Foldseek 3Di:
DPPPDDVVNLVVVLVVLVVVLVVLVVVLVVLLVVLVVVLVVDDDDPSNVVSVVVNVVSVVVSVVSNVVSVVVNVVSVVVVVVVVVVVVVVVDVVVDD

Solvent-accessible surface area (backbone atoms only — not comparable to full-atom values): 5385 Å² total; per-residue (Å²): 134,81,82,67,84,47,71,68,57,50,52,53,50,44,52,50,47,52,54,48,50,54,51,52,51,54,54,49,52,50,50,42,51,51,45,51,48,55,36,74,76,67,46,61,70,70,58,31,54,50,42,52,52,48,42,52,51,50,53,53,50,52,52,51,50,51,51,54,48,53,52,48,48,50,52,51,50,55,52,52,52,53,50,55,51,50,52,51,52,55,48,52,72,72,61,63,133

InterPro domains:
  IPR036689 ESAT-6-like superfamily [SSF140453] (12-95)

Radius of gyration: 22.47 Å; Cα contacts (8 Å, |Δi|>4): 35; chains: 1; bounding box: 50×19×66 Å

Mean predicted aligned error: 10.05 Å